Protein AF-A0A0R1XKH1-F1 (afdb_monomer)

pLDDT: mean 92.88, std 10.4, range [35.88, 98.5]

Sequence (116 aa):
MITMAKKKQREARHQAIVDMNDFLFNYAHKTLPDVPLDQLAEKVISAAKPDLKGLDGLFHDNGIGREDNFYAIGLGFVKDYYDLGGEQAKQETDKLAEEALDYLGGHSSDFVRWEH

Solvent-accessible surface area (backbone atoms only — not comparable to full-atom values): 6388 Å² total; per-residue (Å²): 114,74,68,59,56,56,47,54,51,52,53,54,53,49,48,46,29,50,52,22,47,51,40,34,50,56,48,46,52,71,74,38,74,90,55,55,71,92,50,41,54,62,54,52,47,62,34,29,66,89,40,63,70,32,37,20,66,73,64,71,52,89,30,50,61,40,45,67,29,25,47,47,52,35,36,51,50,39,25,71,74,67,74,37,57,74,69,62,22,49,59,55,23,54,53,47,52,53,52,24,52,56,46,43,74,77,44,43,76,76,72,60,70,81,83,128

Foldseek 3Di:
DVVVVVVVVVVLLVVLLVQLVLLLLVLQCVQVVVADLVCSLVLQLVQPVVHLCSVCVSRVPVCCSPVVRHLVSLLVSLCVVVVDDDPVSVVSSVVSSVVSSVCCVVPVVVNSPPDD

Nearest PDB structures (foldseek):
  5ona-assembly1_A  TM=3.334E-01  e=2.228E+00  Homo sapiens
  4crv-assembly1_A  TM=3.436E-01  e=4.628E+00  Homo sapiens
  6jx6-assembly1_C  TM=2.096E-01  e=9.613E+00  Homo sapiens

Organism: NCBI:txid1122147

Structure (mmCIF, N/CA/C/O backbone):
data_AF-A0A0R1XKH1-F1
#
_entry.id   AF-A0A0R1XKH1-F1
#
loop_
_atom_site.group_PDB
_atom_site.id
_atom_site.type_symbol
_atom_site.label_atom_id
_atom_site.label_alt_id
_atom_site.label_comp_id
_atom_site.label_asym_id
_atom_site.label_entity_id
_atom_site.label_seq_id
_atom_site.pdbx_PDB_ins_code
_atom_site.Cartn_x
_atom_site.Cartn_y
_atom_site.Cartn_z
_atom_site.occupancy
_atom_site.B_iso_or_equiv
_atom_site.auth_seq_id
_atom_site.auth_comp_id
_atom_site.auth_asym_id
_atom_site.auth_atom_id
_atom_site.pdbx_PDB_model_num
ATOM 1 N N . MET A 1 1 ? -6.459 -6.382 31.593 1.00 57.22 1 MET A N 1
ATOM 2 C CA . MET A 1 1 ? -7.054 -6.781 30.292 1.00 57.22 1 MET A CA 1
ATOM 3 C C . MET A 1 1 ? -6.785 -5.788 29.152 1.00 57.22 1 MET A C 1
ATOM 5 O O . MET A 1 1 ? -6.581 -6.247 28.036 1.00 57.22 1 MET A O 1
ATOM 9 N N . ILE A 1 2 ? -6.692 -4.471 29.400 1.00 61.97 2 ILE A N 1
ATOM 10 C CA . ILE A 1 2 ? -6.450 -3.431 28.366 1.00 61.97 2 ILE A CA 1
ATOM 11 C C . ILE A 1 2 ? -5.153 -3.650 27.548 1.00 61.97 2 ILE A C 1
ATOM 13 O O . ILE A 1 2 ? -5.095 -3.321 26.367 1.00 61.97 2 ILE A O 1
ATOM 17 N N . THR A 1 3 ? -4.116 -4.252 28.133 1.00 72.25 3 THR A N 1
ATOM 18 C CA . THR A 1 3 ? -2.821 -4.517 27.479 1.00 72.25 3 THR A CA 1
ATOM 19 C C . THR A 1 3 ? -2.869 -5.600 26.399 1.00 72.25 3 THR A C 1
ATOM 21 O O . THR A 1 3 ? -2.184 -5.469 25.387 1.00 72.25 3 THR A O 1
ATOM 24 N N . MET A 1 4 ? -3.689 -6.641 26.573 1.00 75.75 4 MET A N 1
ATOM 25 C CA . MET A 1 4 ? -3.782 -7.748 25.610 1.00 75.75 4 MET A CA 1
ATOM 26 C C . MET A 1 4 ? -4.562 -7.353 24.353 1.00 75.75 4 MET A C 1
ATOM 28 O O . MET A 1 4 ? -4.138 -7.682 23.252 1.00 75.75 4 MET A O 1
ATOM 32 N N . ALA A 1 5 ? -5.654 -6.596 24.500 1.00 82.25 5 ALA A N 1
ATOM 33 C CA . ALA A 1 5 ? -6.433 -6.104 23.361 1.00 82.25 5 ALA A CA 1
ATOM 34 C C . ALA A 1 5 ? -5.612 -5.146 22.479 1.00 82.25 5 ALA A C 1
ATOM 36 O O . ALA A 1 5 ? -5.551 -5.325 21.266 1.00 82.25 5 ALA A O 1
ATOM 37 N N . LYS A 1 6 ? -4.882 -4.201 23.092 1.00 85.88 6 LYS A N 1
ATOM 38 C CA . LYS A 1 6 ? -3.970 -3.301 22.363 1.00 85.88 6 LYS A CA 1
ATOM 39 C C . LYS A 1 6 ? -2.831 -4.047 21.670 1.00 85.88 6 LYS A C 1
ATOM 41 O O . LYS A 1 6 ? -2.399 -3.649 20.595 1.00 85.88 6 LYS A O 1
ATOM 46 N N . LYS A 1 7 ? -2.314 -5.117 22.284 1.00 89.25 7 LYS A N 1
ATOM 47 C CA . LYS A 1 7 ? -1.286 -5.960 21.663 1.00 89.25 7 LYS A CA 1
ATOM 48 C C . LYS A 1 7 ? -1.831 -6.659 20.413 1.00 89.25 7 LYS A C 1
ATOM 50 O O . LYS A 1 7 ? -1.246 -6.476 19.355 1.00 89.25 7 LYS A O 1
ATOM 55 N N . LYS A 1 8 ? -2.979 -7.336 20.519 1.00 91.69 8 LYS A N 1
ATOM 56 C CA . LYS A 1 8 ? -3.629 -8.006 19.380 1.00 91.69 8 LYS A CA 1
ATOM 57 C C . LYS A 1 8 ? -3.959 -7.046 18.238 1.00 91.69 8 LYS A C 1
ATOM 59 O O . LYS A 1 8 ? -3.735 -7.379 17.085 1.00 91.69 8 LYS A O 1
ATOM 64 N N . GLN A 1 9 ? -4.428 -5.840 18.559 1.00 90.94 9 GLN A N 1
ATOM 65 C CA . GLN A 1 9 ? -4.688 -4.811 17.553 1.00 90.94 9 GLN A CA 1
ATOM 66 C C . GLN A 1 9 ? -3.423 -4.395 16.805 1.00 90.94 9 GLN A C 1
ATOM 68 O O . GLN A 1 9 ? -3.456 -4.270 15.586 1.00 90.94 9 GLN A O 1
ATOM 73 N N . ARG A 1 10 ? -2.312 -4.180 17.520 1.00 93.38 10 ARG A N 1
ATOM 74 C CA . ARG A 1 10 ? -1.034 -3.837 16.884 1.00 93.38 10 ARG A CA 1
ATOM 75 C C . ARG A 1 10 ? -0.526 -4.965 15.997 1.00 93.38 10 ARG A C 1
ATOM 77 O O . ARG A 1 10 ? -0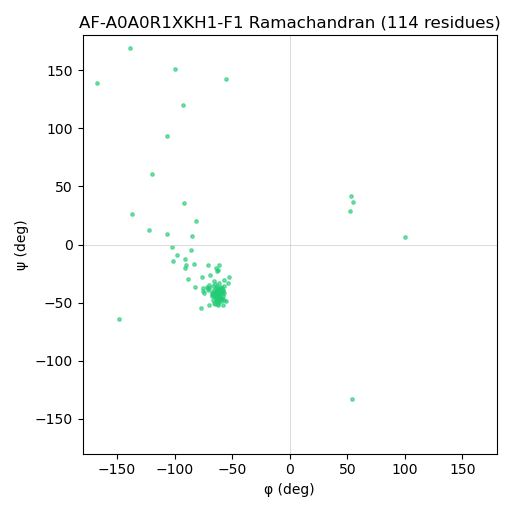.061 -4.688 14.905 1.00 93.38 10 ARG A O 1
ATOM 84 N N . GLU A 1 11 ? -0.649 -6.209 16.449 1.00 96.00 11 GLU A N 1
ATOM 85 C CA . GLU A 1 11 ? -0.267 -7.385 15.661 1.00 96.00 11 GLU A CA 1
ATOM 86 C C . GLU A 1 11 ? -1.115 -7.508 14.391 1.00 96.00 11 GLU A C 1
ATOM 88 O O . GLU A 1 11 ? -0.557 -7.651 13.313 1.00 96.00 11 GLU A O 1
ATOM 93 N N . ALA A 1 12 ? -2.441 -7.375 14.490 1.00 96.62 12 ALA A N 1
ATOM 94 C CA . ALA A 1 12 ? -3.331 -7.455 13.332 1.00 96.62 12 ALA A CA 1
ATOM 95 C C . ALA A 1 12 ? -3.075 -6.327 12.318 1.00 96.62 12 ALA A C 1
ATOM 97 O O . ALA A 1 12 ? -2.981 -6.584 11.123 1.00 96.62 12 ALA A O 1
ATOM 98 N N . ARG A 1 13 ? -2.898 -5.087 12.797 1.00 97.38 13 ARG A N 1
ATOM 99 C CA . ARG A 1 13 ? -2.572 -3.941 11.935 1.00 97.38 13 ARG A CA 1
ATOM 100 C C . ARG A 1 13 ? -1.209 -4.103 11.266 1.00 97.38 13 ARG A C 1
ATOM 102 O O . ARG A 1 13 ? -1.065 -3.788 10.094 1.00 97.38 13 ARG A O 1
ATOM 109 N N . HIS A 1 14 ? -0.224 -4.618 11.999 1.00 97.19 14 HIS A N 1
ATOM 110 C CA . HIS A 1 14 ? 1.090 -4.907 11.442 1.00 97.19 14 HIS A CA 1
ATOM 111 C C . HIS A 1 14 ? 1.025 -5.988 10.356 1.00 97.19 14 HIS A C 1
ATOM 113 O O . HIS A 1 14 ? 1.648 -5.814 9.318 1.00 97.19 14 HIS A O 1
ATOM 119 N N . GLN A 1 15 ? 0.234 -7.049 10.548 1.00 97.75 15 GLN A N 1
ATOM 120 C CA . GLN A 1 15 ? 0.040 -8.053 9.498 1.00 97.75 15 GLN A CA 1
ATOM 121 C C . GLN A 1 15 ? -0.629 -7.464 8.256 1.00 97.75 15 GLN A C 1
ATOM 123 O O . GLN A 1 15 ? -0.162 -7.714 7.156 1.00 97.75 15 GLN A O 1
ATOM 128 N N . ALA A 1 16 ? -1.631 -6.595 8.419 1.00 98.25 16 ALA A N 1
ATOM 129 C CA . ALA A 1 16 ? -2.227 -5.897 7.281 1.00 98.25 16 ALA A CA 1
ATOM 130 C C . ALA A 1 16 ? -1.202 -5.038 6.514 1.00 98.25 16 ALA A C 1
ATOM 132 O O . ALA A 1 16 ? -1.221 -5.018 5.291 1.00 98.25 16 ALA A O 1
ATOM 133 N N . ILE A 1 17 ? -0.281 -4.367 7.216 1.00 98.38 17 ILE A N 1
ATOM 134 C CA . ILE A 1 17 ? 0.829 -3.622 6.597 1.00 98.38 17 ILE A CA 1
ATOM 135 C C . ILE A 1 17 ? 1.753 -4.549 5.796 1.00 98.38 17 ILE A C 1
ATOM 137 O O . ILE A 1 17 ? 2.146 -4.204 4.680 1.00 98.38 17 ILE A O 1
ATOM 141 N N . VAL A 1 18 ? 2.113 -5.705 6.360 1.00 97.50 18 VAL A N 1
ATOM 142 C CA . VAL A 1 18 ? 2.947 -6.698 5.670 1.00 97.50 18 VAL A CA 1
ATOM 143 C C . VAL A 1 18 ? 2.227 -7.205 4.423 1.00 97.50 18 VAL A C 1
ATOM 145 O O . VAL A 1 18 ? 2.802 -7.127 3.344 1.00 97.50 18 VAL A O 1
ATOM 148 N N . ASP A 1 19 ? 0.954 -7.591 4.536 1.00 97.94 19 ASP A N 1
ATOM 149 C CA . ASP A 1 19 ? 0.144 -8.053 3.405 1.00 97.94 19 ASP A CA 1
ATOM 150 C C . ASP A 1 19 ? 0.038 -6.978 2.309 1.00 97.94 19 ASP A C 1
ATOM 152 O O . ASP A 1 19 ? 0.250 -7.262 1.132 1.00 97.94 19 ASP A O 1
ATOM 156 N N . MET A 1 20 ? -0.244 -5.722 2.673 1.00 98.38 20 MET A N 1
ATOM 157 C CA . MET A 1 20 ? -0.293 -4.609 1.717 1.00 98.38 20 MET A CA 1
ATOM 158 C C . MET A 1 20 ? 1.013 -4.494 0.926 1.00 98.38 20 MET A C 1
ATOM 160 O O . MET A 1 20 ? 0.993 -4.414 -0.304 1.00 98.38 20 MET A O 1
ATOM 164 N N . ASN A 1 21 ? 2.151 -4.516 1.619 1.00 97.50 21 ASN A N 1
ATOM 165 C CA . ASN A 1 21 ? 3.453 -4.421 0.976 1.00 97.50 21 ASN A CA 1
ATOM 166 C C . ASN A 1 21 ? 3.802 -5.674 0.169 1.00 97.50 21 ASN A C 1
ATOM 168 O O . ASN A 1 21 ? 4.345 -5.524 -0.917 1.00 97.50 21 ASN A O 1
ATOM 172 N N . ASP A 1 22 ? 3.447 -6.879 0.621 1.00 95.81 22 ASP A N 1
ATOM 173 C CA . ASP A 1 22 ? 3.659 -8.125 -0.125 1.00 95.81 22 ASP A CA 1
ATOM 174 C C . ASP A 1 22 ? 2.919 -8.106 -1.468 1.00 95.81 22 ASP A C 1
ATOM 176 O O . ASP A 1 22 ? 3.495 -8.446 -2.506 1.00 95.81 22 ASP A O 1
ATOM 180 N N . PHE A 1 23 ? 1.650 -7.685 -1.486 1.00 96.69 23 PHE A N 1
ATOM 181 C CA . PHE A 1 23 ? 0.885 -7.561 -2.730 1.00 96.69 23 PHE A CA 1
ATOM 182 C C . PHE A 1 23 ? 1.471 -6.484 -3.651 1.00 96.69 23 PHE A C 1
ATOM 184 O O . PHE A 1 23 ? 1.655 -6.743 -4.846 1.00 96.69 23 PHE A O 1
ATOM 191 N N . LEU A 1 24 ? 1.843 -5.323 -3.104 1.00 96.69 24 LEU A N 1
ATOM 192 C CA . LEU A 1 24 ? 2.448 -4.241 -3.879 1.00 96.69 24 LEU A CA 1
ATOM 193 C C . LEU A 1 24 ? 3.799 -4.659 -4.471 1.00 96.69 24 LEU A C 1
ATOM 195 O O . LEU A 1 24 ? 4.060 -4.400 -5.645 1.00 96.69 24 LEU A O 1
ATOM 199 N N . PHE A 1 25 ? 4.647 -5.335 -3.694 1.00 93.19 25 PHE A N 1
ATOM 200 C CA . PHE A 1 25 ? 5.968 -5.789 -4.131 1.00 93.19 25 PHE A CA 1
ATOM 201 C C . PHE A 1 25 ? 5.864 -6.881 -5.196 1.00 93.19 25 PHE A C 1
ATOM 203 O O . PHE A 1 25 ? 6.550 -6.820 -6.216 1.00 93.19 25 PHE A O 1
ATOM 210 N N . ASN A 1 26 ? 4.945 -7.835 -5.012 1.00 93.50 26 ASN A N 1
ATOM 211 C CA . ASN A 1 26 ? 4.642 -8.862 -6.007 1.00 93.50 26 ASN A CA 1
ATOM 212 C C . ASN A 1 26 ? 4.142 -8.262 -7.320 1.00 93.50 26 ASN A C 1
ATOM 214 O O . ASN A 1 26 ? 4.513 -8.724 -8.402 1.00 93.50 26 ASN A O 1
ATOM 218 N N . TYR A 1 27 ? 3.289 -7.243 -7.239 1.00 96.25 27 TYR A N 1
ATOM 219 C CA . TYR A 1 27 ? 2.817 -6.529 -8.414 1.00 96.25 27 TYR A CA 1
ATOM 220 C C . TYR A 1 27 ? 3.958 -5.760 -9.089 1.00 96.25 27 TYR A C 1
ATOM 222 O O . TYR A 1 27 ? 4.163 -5.908 -10.293 1.00 96.25 27 TYR A O 1
ATOM 230 N N . ALA A 1 28 ? 4.753 -5.018 -8.314 1.00 95.56 28 ALA A N 1
ATOM 231 C CA . ALA A 1 28 ? 5.888 -4.248 -8.808 1.00 95.56 28 ALA A CA 1
ATOM 232 C C . ALA A 1 28 ? 6.938 -5.133 -9.494 1.00 95.56 28 ALA A C 1
ATOM 234 O O . ALA A 1 28 ? 7.436 -4.773 -10.555 1.00 95.56 28 ALA A O 1
ATOM 235 N N . HIS A 1 29 ? 7.233 -6.315 -8.949 1.00 93.56 29 HIS A N 1
ATOM 236 C CA . HIS A 1 29 ? 8.180 -7.249 -9.557 1.00 93.56 29 HIS A CA 1
ATOM 237 C C . HIS A 1 29 ? 7.695 -7.759 -10.925 1.00 93.56 29 HIS A C 1
ATOM 239 O O . HIS A 1 29 ? 8.484 -7.887 -11.859 1.00 93.56 29 HIS A O 1
ATOM 245 N N . LYS A 1 30 ? 6.384 -7.999 -11.072 1.00 93.56 30 LYS A N 1
ATOM 246 C CA . LYS A 1 30 ? 5.777 -8.436 -12.341 1.00 93.56 30 LYS A CA 1
ATOM 247 C C . LYS A 1 30 ? 5.731 -7.326 -13.390 1.00 93.56 30 LYS A C 1
ATOM 249 O O . LYS A 1 30 ? 5.862 -7.616 -14.576 1.00 93.56 30 LYS A O 1
ATOM 254 N N . THR A 1 31 ? 5.496 -6.082 -12.976 1.00 95.75 31 THR A N 1
ATOM 255 C CA . THR A 1 31 ? 5.313 -4.943 -13.891 1.00 95.75 31 THR A CA 1
ATOM 256 C C . THR A 1 31 ? 6.607 -4.203 -14.211 1.00 95.75 31 THR A C 1
ATOM 258 O O . THR A 1 31 ? 6.685 -3.535 -15.241 1.00 95.75 31 THR A O 1
ATOM 261 N N . LEU A 1 32 ? 7.638 -4.352 -13.378 1.00 95.75 32 LEU A N 1
ATOM 262 C CA . LEU A 1 32 ? 8.952 -3.733 -13.540 1.00 95.75 32 LEU A CA 1
ATOM 263 C C . LEU A 1 32 ? 10.058 -4.803 -13.647 1.00 95.75 32 LEU A C 1
ATOM 265 O O . LEU A 1 32 ? 10.971 -4.806 -12.820 1.00 95.75 32 LEU A O 1
ATOM 269 N N . PRO A 1 33 ? 10.017 -5.698 -14.655 1.00 92.81 33 PRO A N 1
ATOM 270 C CA . PRO A 1 33 ? 10.937 -6.837 -14.746 1.00 92.81 33 PRO A CA 1
ATOM 271 C C . PRO A 1 33 ? 12.412 -6.431 -14.886 1.00 92.81 33 PRO A C 1
ATOM 273 O O . PRO A 1 33 ? 13.299 -7.208 -14.547 1.00 92.81 33 PRO A O 1
ATOM 276 N N . ASP A 1 34 ? 12.678 -5.210 -15.354 1.00 94.88 34 ASP A N 1
ATOM 277 C CA . ASP A 1 34 ? 14.032 -4.675 -15.530 1.00 94.88 34 ASP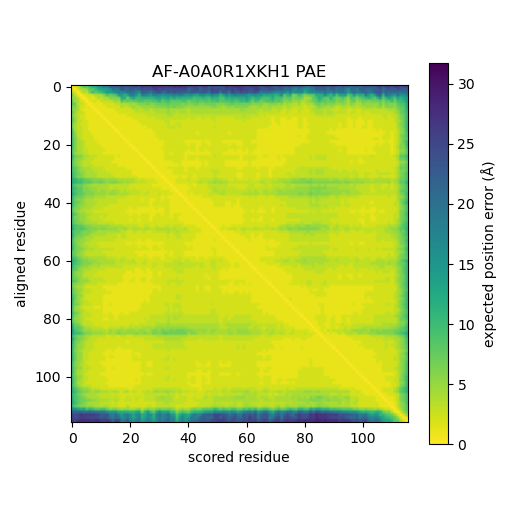 A CA 1
ATOM 278 C C . ASP A 1 34 ? 14.606 -4.028 -14.256 1.00 94.88 34 ASP A C 1
ATOM 280 O O . ASP A 1 34 ? 15.752 -3.577 -14.254 1.00 94.88 34 ASP A O 1
ATOM 284 N N . VAL A 1 35 ? 13.822 -3.929 -13.176 1.00 94.00 35 VAL A N 1
ATOM 285 C CA . VAL A 1 35 ? 14.269 -3.349 -11.903 1.00 94.00 35 VAL A CA 1
ATOM 286 C C . VAL A 1 35 ? 14.802 -4.466 -11.001 1.00 94.00 35 VAL A C 1
ATOM 288 O O . VAL A 1 35 ? 14.041 -5.368 -10.648 1.00 94.00 35 VAL A O 1
ATOM 291 N N . PRO A 1 36 ? 16.080 -4.411 -10.583 1.00 91.94 36 PRO A N 1
ATOM 292 C CA . PRO A 1 36 ? 16.630 -5.356 -9.616 1.00 91.94 36 PRO A CA 1
ATOM 293 C C . PRO A 1 36 ? 15.818 -5.392 -8.314 1.00 91.94 36 PRO A C 1
ATOM 295 O O . PRO A 1 36 ? 15.357 -4.354 -7.835 1.00 91.94 36 PRO A O 1
ATOM 298 N N . LEU A 1 37 ? 15.656 -6.580 -7.721 1.00 87.88 37 LEU A N 1
ATOM 299 C CA . LEU A 1 37 ? 14.850 -6.769 -6.504 1.00 87.88 37 LEU A CA 1
ATOM 300 C C . LEU A 1 37 ? 15.315 -5.889 -5.333 1.00 87.88 37 LEU A C 1
ATOM 302 O O . LEU A 1 37 ? 14.489 -5.376 -4.581 1.00 87.88 37 LEU A O 1
ATOM 306 N N . ASP A 1 38 ? 16.623 -5.672 -5.205 1.00 88.44 38 ASP A N 1
ATOM 307 C CA . ASP A 1 38 ? 17.232 -4.820 -4.180 1.00 88.44 38 ASP A CA 1
ATOM 308 C C . ASP A 1 38 ? 16.977 -3.316 -4.397 1.00 88.44 38 ASP A C 1
ATOM 310 O O . ASP A 1 38 ? 17.076 -2.537 -3.452 1.00 88.44 38 ASP A O 1
ATOM 314 N N . GLN A 1 39 ? 16.585 -2.907 -5.608 1.00 92.56 39 GLN A N 1
ATOM 315 C CA . GLN A 1 39 ? 16.225 -1.525 -5.960 1.00 92.56 39 GLN A CA 1
ATOM 316 C C . GLN A 1 39 ? 14.710 -1.296 -6.017 1.00 92.56 39 GLN A C 1
ATOM 318 O O . GLN A 1 39 ? 14.243 -0.153 -6.036 1.00 92.56 39 GLN A O 1
ATOM 323 N N . LEU A 1 40 ? 13.920 -2.371 -6.049 1.00 93.38 40 LEU A N 1
ATOM 324 C CA . LEU A 1 40 ? 12.479 -2.303 -6.269 1.00 93.38 40 LEU A CA 1
ATOM 325 C C . LEU A 1 40 ? 11.764 -1.508 -5.166 1.00 93.38 40 LEU A C 1
ATOM 327 O O . LEU A 1 40 ? 10.927 -0.656 -5.469 1.00 93.38 40 LEU A O 1
ATOM 331 N N . ALA A 1 41 ? 12.153 -1.712 -3.903 1.00 93.88 41 ALA A N 1
ATOM 332 C CA . ALA A 1 41 ? 11.596 -0.981 -2.764 1.00 93.88 41 ALA A CA 1
ATOM 333 C C . ALA A 1 41 ? 11.846 0.524 -2.853 1.00 93.88 41 ALA A C 1
ATOM 335 O O . ALA A 1 41 ? 10.911 1.313 -2.721 1.00 93.88 41 ALA A O 1
ATOM 336 N N . GLU A 1 42 ? 13.088 0.927 -3.131 1.00 94.75 42 GLU A N 1
ATOM 337 C CA . GLU A 1 42 ? 13.445 2.339 -3.274 1.00 94.75 42 GLU A CA 1
ATOM 338 C C . GLU A 1 42 ? 12.631 3.004 -4.388 1.00 94.75 42 GLU A C 1
ATOM 340 O O . GLU A 1 42 ? 12.132 4.120 -4.216 1.00 94.75 42 GLU A O 1
ATOM 345 N N . LYS A 1 43 ? 12.441 2.305 -5.513 1.00 96.75 43 LYS A N 1
ATOM 346 C CA . LYS A 1 43 ? 11.679 2.821 -6.651 1.00 96.75 43 LYS A CA 1
ATOM 347 C C . LYS A 1 43 ? 10.194 3.011 -6.320 1.00 96.75 43 LYS A C 1
ATOM 349 O O . LYS A 1 43 ? 9.635 4.057 -6.646 1.00 96.75 43 LYS A O 1
ATOM 354 N N . VAL A 1 44 ? 9.578 2.038 -5.643 1.00 96.94 44 VAL A N 1
ATOM 355 C CA . VAL A 1 44 ? 8.178 2.107 -5.182 1.00 96.94 44 VAL A CA 1
ATOM 356 C C . VAL A 1 44 ? 7.985 3.259 -4.193 1.00 96.94 44 VAL A C 1
ATOM 358 O O . VAL A 1 44 ? 7.121 4.110 -4.402 1.00 96.94 44 VAL A O 1
ATOM 361 N N . ILE A 1 45 ? 8.830 3.342 -3.161 1.00 96.25 45 ILE A N 1
ATOM 362 C CA . ILE A 1 45 ? 8.754 4.397 -2.139 1.00 96.25 45 ILE A CA 1
ATOM 363 C C . ILE A 1 45 ? 8.955 5.774 -2.769 1.00 96.25 45 ILE A C 1
ATOM 365 O O . ILE A 1 45 ? 8.207 6.705 -2.479 1.00 96.25 45 ILE A O 1
ATOM 369 N N . SER A 1 46 ? 9.944 5.920 -3.653 1.00 97.06 46 SER A N 1
ATOM 370 C CA . SER A 1 46 ? 10.237 7.204 -4.298 1.00 97.06 46 SER A CA 1
ATOM 371 C C . SER A 1 46 ? 9.070 7.702 -5.146 1.00 97.06 46 SER A C 1
ATOM 373 O O . SER A 1 46 ? 8.787 8.899 -5.141 1.00 97.06 46 SER A O 1
ATOM 375 N N . ALA A 1 47 ? 8.378 6.794 -5.841 1.00 97.75 47 ALA A N 1
ATOM 376 C CA . ALA A 1 47 ? 7.186 7.127 -6.609 1.00 97.75 47 ALA A CA 1
ATOM 377 C C . ALA A 1 47 ? 6.021 7.552 -5.703 1.00 97.75 47 ALA A C 1
ATOM 379 O O . ALA A 1 47 ? 5.351 8.534 -6.002 1.00 97.75 47 ALA A O 1
ATOM 380 N N . ALA A 1 48 ? 5.806 6.850 -4.589 1.00 96.62 48 ALA A N 1
ATOM 381 C CA . ALA A 1 48 ? 4.674 7.090 -3.697 1.00 96.62 48 ALA A CA 1
ATOM 382 C C . ALA A 1 48 ? 4.880 8.233 -2.682 1.00 96.62 48 ALA A C 1
ATOM 384 O O . ALA A 1 48 ? 3.913 8.730 -2.113 1.00 96.62 48 ALA A O 1
ATOM 385 N N . LYS A 1 49 ? 6.125 8.667 -2.443 1.00 93.19 49 LYS A N 1
ATOM 386 C CA . LYS A 1 49 ? 6.479 9.650 -1.403 1.00 93.19 49 LYS A CA 1
ATOM 387 C C . LYS A 1 49 ? 5.758 11.003 -1.513 1.00 93.19 49 LYS A C 1
ATOM 389 O O . LYS A 1 49 ? 5.399 11.542 -0.469 1.00 93.19 49 LYS A O 1
ATOM 394 N N . PRO A 1 50 ? 5.583 11.609 -2.704 1.00 93.06 50 PRO A N 1
ATOM 395 C CA . PRO A 1 50 ? 4.820 12.853 -2.814 1.00 93.06 50 PRO A CA 1
ATOM 396 C C . PRO A 1 50 ? 3.308 12.625 -2.696 1.00 93.06 50 PRO A C 1
ATOM 398 O O . PRO A 1 50 ? 2.608 13.471 -2.148 1.00 93.06 50 PRO A O 1
ATOM 401 N N . ASP A 1 51 ? 2.826 11.517 -3.264 1.00 93.88 51 ASP A N 1
ATOM 402 C CA . ASP A 1 51 ? 1.426 11.096 -3.339 1.00 93.88 51 ASP A CA 1
ATOM 403 C C . ASP A 1 51 ? 1.395 9.622 -3.795 1.00 93.88 51 ASP A C 1
ATOM 405 O O . ASP A 1 51 ? 2.117 9.251 -4.729 1.00 93.88 51 ASP A O 1
ATOM 409 N N . LEU A 1 52 ? 0.521 8.794 -3.207 1.00 94.75 52 LEU A N 1
ATOM 410 C CA . LEU A 1 52 ? 0.279 7.408 -3.631 1.00 94.75 52 LEU A CA 1
ATOM 411 C C . LEU A 1 52 ? -0.041 7.293 -5.128 1.00 94.75 52 LEU A C 1
ATOM 413 O O . LEU A 1 52 ? 0.264 6.270 -5.741 1.00 94.75 52 LEU A O 1
ATOM 417 N N . LYS A 1 53 ? -0.613 8.336 -5.747 1.00 96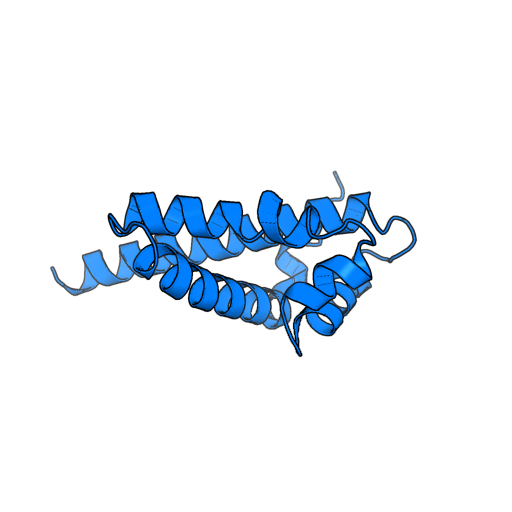.31 53 LYS A N 1
ATOM 418 C CA . LYS A 1 53 ? -0.859 8.369 -7.198 1.00 96.31 53 LYS A CA 1
ATOM 419 C C . LYS A 1 53 ? 0.402 8.277 -8.053 1.00 96.31 53 LYS A C 1
ATOM 421 O O . LYS A 1 53 ? 0.305 7.948 -9.232 1.00 96.31 53 LYS A O 1
ATOM 426 N N . GLY A 1 54 ? 1.581 8.534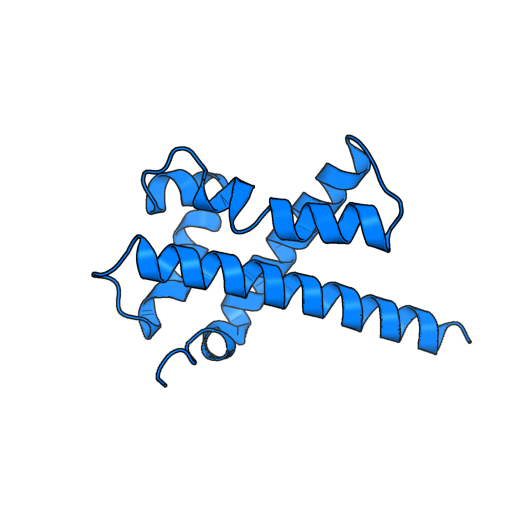 -7.491 1.00 97.44 54 GLY A N 1
ATOM 427 C CA . GLY A 1 54 ? 2.838 8.322 -8.201 1.00 97.44 54 GLY A CA 1
ATOM 428 C C . GLY A 1 54 ? 3.083 6.855 -8.572 1.00 97.44 54 GLY A C 1
ATOM 429 O O . GLY A 1 54 ? 3.773 6.596 -9.557 1.00 97.44 54 GLY A O 1
ATOM 430 N N . LEU A 1 55 ? 2.456 5.900 -7.871 1.00 97.94 55 LEU A N 1
ATOM 431 C CA . LEU A 1 55 ? 2.481 4.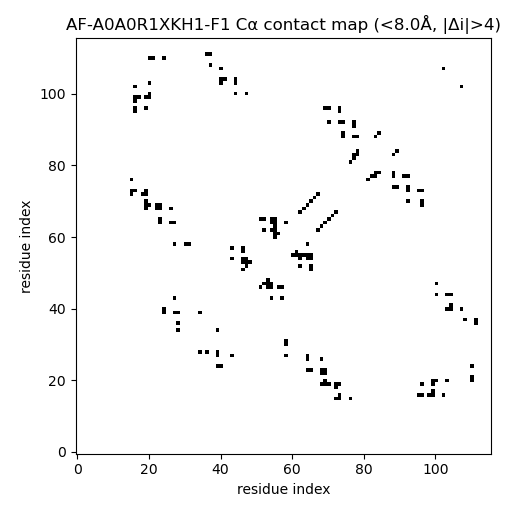481 -8.240 1.00 97.94 55 LEU A CA 1
ATOM 432 C C . LEU A 1 55 ? 1.847 4.226 -9.615 1.00 97.94 55 LEU A C 1
ATOM 434 O O . LEU A 1 55 ? 2.387 3.444 -10.392 1.00 97.94 55 LEU A O 1
ATOM 438 N N . ASP A 1 56 ? 0.778 4.941 -9.970 1.00 97.75 56 ASP A N 1
ATOM 439 C CA . ASP A 1 56 ? 0.136 4.837 -11.289 1.00 97.75 56 ASP A CA 1
ATOM 440 C C . ASP A 1 56 ? 1.114 5.237 -12.401 1.00 97.75 56 ASP A C 1
ATOM 442 O O . ASP A 1 56 ? 1.148 4.637 -13.476 1.00 97.75 56 ASP A O 1
ATOM 446 N N . GLY A 1 57 ? 1.924 6.267 -12.132 1.00 97.50 57 GLY A N 1
ATOM 447 C CA . GLY A 1 57 ? 2.972 6.732 -13.034 1.00 97.50 57 GLY A CA 1
ATOM 448 C C . GLY A 1 57 ? 4.143 5.757 -13.120 1.00 97.50 57 GLY A C 1
ATOM 449 O O . GLY A 1 57 ? 4.683 5.561 -14.203 1.00 97.50 57 GLY A O 1
ATOM 450 N N . LEU A 1 58 ? 4.510 5.125 -12.001 1.00 97.81 58 LEU A N 1
ATOM 451 C CA . LEU A 1 58 ? 5.557 4.105 -11.948 1.00 97.81 58 LEU A CA 1
ATOM 452 C C . LEU A 1 58 ? 5.180 2.852 -12.748 1.00 97.81 58 LEU A C 1
ATOM 454 O O . LEU A 1 58 ? 6.024 2.317 -13.465 1.00 97.81 58 LEU A O 1
ATOM 458 N N . PHE A 1 59 ? 3.942 2.379 -12.607 1.00 97.75 59 PHE A N 1
ATOM 459 C CA . PHE A 1 59 ? 3.469 1.143 -13.235 1.00 97.75 59 PHE A CA 1
ATOM 460 C C . PHE A 1 59 ? 2.837 1.352 -14.615 1.00 97.75 59 PHE A C 1
ATOM 462 O O . PHE A 1 59 ? 2.632 0.380 -15.337 1.00 97.75 59 PHE A O 1
ATOM 469 N N . HIS A 1 60 ? 2.543 2.599 -14.998 1.00 96.69 60 HIS A N 1
ATOM 470 C CA . HIS A 1 60 ? 1.849 2.947 -16.243 1.00 96.69 60 HIS A CA 1
ATOM 471 C C . HIS A 1 60 ? 0.491 2.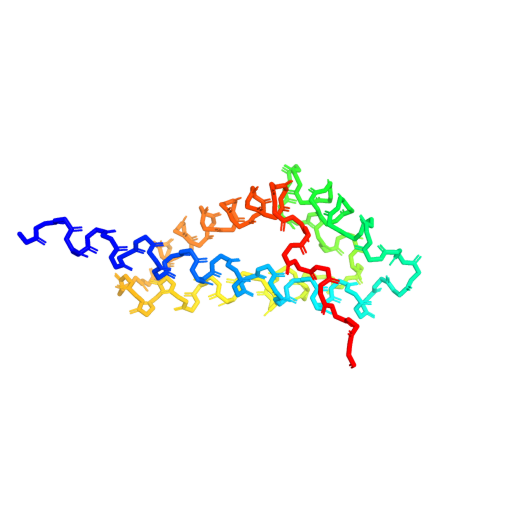238 -16.404 1.00 96.69 60 HIS A C 1
ATOM 473 O O . HIS A 1 60 ? 0.106 1.852 -17.509 1.00 96.69 60 HIS A O 1
ATOM 479 N N . ASP A 1 61 ? -0.244 2.066 -15.304 1.00 95.88 61 ASP A N 1
ATOM 480 C CA . ASP A 1 61 ? -1.385 1.146 -15.227 1.00 95.88 61 ASP A CA 1
ATOM 481 C C . ASP A 1 61 ? -2.711 1.809 -14.819 1.00 95.88 61 ASP A C 1
ATOM 483 O O . ASP A 1 61 ? -3.679 1.120 -14.504 1.00 95.88 61 ASP A O 1
ATOM 487 N N . ASN A 1 62 ? -2.768 3.145 -14.827 1.00 95.19 62 ASN A N 1
ATOM 488 C CA . ASN A 1 62 ? -3.932 3.934 -14.405 1.00 95.19 62 ASN A CA 1
ATOM 489 C C . ASN A 1 62 ? -4.462 3.568 -13.001 1.00 95.19 62 ASN A C 1
ATOM 491 O O . ASN A 1 62 ? -5.654 3.730 -12.731 1.00 95.19 62 ASN A O 1
ATOM 495 N N . GLY A 1 63 ? -3.583 3.095 -12.114 1.00 96.56 63 GLY A N 1
ATOM 496 C CA . GLY A 1 63 ? -3.877 2.872 -10.703 1.00 96.56 63 GLY A CA 1
ATOM 497 C C . GLY A 1 63 ? -4.181 1.433 -10.311 1.00 96.56 63 GLY A C 1
ATOM 498 O O . GLY A 1 63 ? -4.505 1.213 -9.151 1.00 96.56 63 GLY A O 1
ATOM 499 N N . ILE A 1 64 ? -4.040 0.447 -11.203 1.00 96.75 64 ILE A N 1
ATOM 500 C CA . ILE A 1 64 ? -4.257 -0.975 -10.864 1.00 96.75 64 ILE A CA 1
ATOM 501 C C . ILE A 1 64 ? -3.336 -1.424 -9.714 1.00 96.75 64 ILE A C 1
ATOM 503 O O . ILE A 1 64 ? -3.778 -2.072 -8.764 1.00 96.75 64 ILE A O 1
ATOM 507 N N . GLY A 1 65 ? -2.054 -1.057 -9.752 1.00 97.00 65 GLY A N 1
ATOM 508 C CA . GLY A 1 65 ? -1.100 -1.386 -8.695 1.00 97.00 65 GLY A CA 1
ATOM 509 C C . GLY A 1 65 ? -1.434 -0.714 -7.364 1.00 97.00 65 GLY A C 1
ATOM 510 O O . GLY A 1 65 ? -1.369 -1.355 -6.318 1.00 97.00 65 GLY A O 1
ATOM 511 N N . ARG A 1 66 ? -1.842 0.562 -7.398 1.00 98.06 66 ARG A N 1
ATOM 512 C CA . ARG A 1 66 ? -2.218 1.321 -6.196 1.00 98.06 66 ARG A CA 1
ATOM 513 C C . ARG A 1 66 ? -3.532 0.829 -5.595 1.00 98.06 66 ARG A C 1
ATOM 515 O O . ARG A 1 66 ? -3.600 0.601 -4.394 1.00 98.06 66 ARG A O 1
ATOM 522 N N . GLU A 1 67 ? -4.585 0.732 -6.398 1.00 98.19 67 GLU A N 1
ATOM 523 C CA . GLU A 1 67 ? -5.941 0.459 -5.918 1.00 98.19 67 GLU A CA 1
ATOM 524 C C . GLU A 1 67 ? -6.110 -1.021 -5.575 1.00 98.19 67 GLU A C 1
ATOM 526 O O . GLU A 1 67 ? -6.440 -1.353 -4.439 1.00 98.19 67 GLU A O 1
ATOM 531 N N . ASP A 1 68 ? -5.817 -1.920 -6.515 1.00 97.75 68 ASP A N 1
ATOM 532 C CA . ASP A 1 68 ? -6.185 -3.334 -6.382 1.00 97.75 68 ASP A CA 1
ATOM 533 C C . ASP A 1 68 ? -5.118 -4.158 -5.650 1.00 97.75 68 ASP A C 1
ATOM 535 O O . ASP A 1 68 ? -5.443 -5.133 -4.974 1.00 97.75 68 ASP A O 1
ATOM 539 N N . ASN A 1 69 ? -3.844 -3.766 -5.765 1.00 97.75 69 ASN A N 1
ATOM 540 C CA . ASN A 1 69 ? -2.706 -4.522 -5.224 1.00 97.75 69 ASN A CA 1
ATOM 541 C C . ASN A 1 69 ? -2.084 -3.872 -3.981 1.00 97.75 69 ASN A C 1
ATOM 543 O O . ASN A 1 69 ? -1.032 -4.305 -3.524 1.00 97.75 69 ASN A O 1
ATOM 547 N N . PHE A 1 70 ? -2.722 -2.839 -3.427 1.00 98.31 70 PHE A N 1
ATOM 548 C CA . PHE A 1 70 ? -2.246 -2.177 -2.216 1.00 98.31 70 PHE A CA 1
ATOM 549 C C . PHE A 1 70 ? -3.405 -1.625 -1.378 1.00 98.31 70 PHE A C 1
ATOM 551 O O . PHE A 1 70 ? -3.670 -2.118 -0.281 1.00 98.31 70 PHE A O 1
ATOM 558 N N . TYR A 1 71 ? -4.159 -0.657 -1.905 1.00 98.44 71 TYR A N 1
ATOM 559 C CA . TYR A 1 71 ? -5.214 0.035 -1.159 1.00 98.44 71 TYR A CA 1
ATOM 560 C C . TYR A 1 71 ? -6.379 -0.888 -0.775 1.00 98.44 71 TYR A C 1
ATOM 562 O O . TYR A 1 71 ? -6.853 -0.852 0.361 1.00 98.44 71 TYR A O 1
ATOM 570 N N . ALA A 1 72 ? -6.817 -1.766 -1.683 1.00 98.38 72 ALA A N 1
ATOM 571 C CA . ALA A 1 72 ? -7.907 -2.710 -1.444 1.00 98.38 72 ALA A CA 1
ATOM 572 C C . ALA A 1 72 ? -7.612 -3.693 -0.298 1.00 98.38 72 ALA A C 1
ATOM 574 O O . ALA A 1 72 ? -8.530 -4.055 0.441 1.00 98.38 72 ALA A O 1
ATOM 575 N N . ILE A 1 73 ? -6.343 -4.079 -0.114 1.00 98.38 73 ILE A N 1
ATOM 576 C CA . ILE A 1 73 ? -5.904 -4.959 0.979 1.00 98.38 73 ILE A CA 1
ATOM 577 C C . ILE A 1 73 ? -6.105 -4.255 2.326 1.00 98.38 73 ILE A C 1
ATOM 579 O O . ILE A 1 73 ? -6.769 -4.783 3.221 1.00 98.38 73 ILE A O 1
ATOM 583 N N . GLY A 1 74 ? -5.620 -3.015 2.434 1.00 98.25 74 GLY A N 1
ATOM 584 C CA . GLY A 1 74 ? -5.814 -2.186 3.622 1.00 98.25 74 GLY A CA 1
ATOM 585 C C . GLY A 1 74 ? -7.289 -1.891 3.898 1.00 98.25 74 GLY A C 1
ATOM 586 O O . GLY A 1 74 ? -7.741 -2.012 5.037 1.00 98.25 74 GLY A O 1
ATOM 587 N N . LEU A 1 75 ? -8.065 -1.579 2.856 1.00 98.50 75 LEU A N 1
ATOM 588 C CA . LEU A 1 75 ? -9.492 -1.291 2.981 1.00 98.50 75 LEU A CA 1
ATOM 589 C C . LEU A 1 75 ? -10.283 -2.505 3.479 1.00 98.50 75 LEU A C 1
ATOM 591 O O . LEU A 1 75 ? -11.171 -2.347 4.317 1.00 98.50 75 LEU A O 1
ATOM 595 N N . GLY A 1 76 ? -9.964 -3.706 2.989 1.00 98.00 76 GLY A N 1
ATOM 596 C CA . GLY A 1 76 ? -10.550 -4.954 3.477 1.00 98.00 76 GLY A CA 1
ATOM 597 C C . GLY A 1 76 ? -10.311 -5.132 4.974 1.00 98.00 76 GLY A C 1
ATOM 598 O O . GLY A 1 76 ? -11.265 -5.254 5.742 1.00 98.00 76 GLY A O 1
ATOM 599 N N . PHE A 1 77 ? -9.050 -5.017 5.406 1.00 98.12 77 PHE A N 1
ATOM 600 C CA . PHE A 1 77 ? -8.694 -5.081 6.823 1.00 98.12 77 PHE A CA 1
ATOM 601 C C . PHE A 1 77 ? -9.424 -4.023 7.660 1.00 98.12 77 PHE A C 1
ATOM 603 O O . PHE A 1 77 ? -9.980 -4.346 8.707 1.00 98.12 77 PHE A O 1
ATOM 610 N N . VAL A 1 78 ? -9.440 -2.763 7.219 1.00 98.25 78 VAL A N 1
ATOM 611 C CA . VAL A 1 78 ? -10.049 -1.661 7.975 1.00 98.25 78 VAL A CA 1
ATOM 612 C C . VAL A 1 78 ? -11.545 -1.885 8.173 1.00 98.25 78 VAL A C 1
ATOM 614 O O . VAL A 1 78 ? -12.050 -1.691 9.280 1.00 98.25 78 VAL A O 1
ATOM 617 N N . LYS A 1 79 ? -12.252 -2.308 7.122 1.00 97.88 79 LYS A N 1
ATOM 618 C CA . LYS A 1 79 ? -13.689 -2.586 7.197 1.00 97.88 79 LYS A CA 1
ATOM 619 C C . LYS A 1 79 ? -13.978 -3.746 8.141 1.00 97.88 79 LYS A C 1
ATOM 621 O O . LYS A 1 79 ? -14.822 -3.606 9.018 1.00 97.88 79 LYS A O 1
ATOM 626 N N . ASP A 1 80 ? -13.247 -4.847 8.001 1.00 97.25 80 ASP A N 1
ATOM 627 C CA . ASP A 1 80 ? -13.520 -6.070 8.754 1.00 97.25 80 ASP A CA 1
ATOM 628 C C . ASP A 1 80 ? -13.088 -5.958 10.222 1.00 97.25 80 ASP A C 1
ATOM 630 O O . ASP A 1 80 ? -13.797 -6.398 11.126 1.00 97.25 80 ASP A O 1
ATOM 634 N N . TYR A 1 81 ? -11.924 -5.358 10.483 1.00 96.62 81 TYR A N 1
ATOM 635 C CA . TYR A 1 81 ? -11.346 -5.300 11.825 1.00 96.62 81 TYR A CA 1
ATOM 636 C C . TYR A 1 81 ? -11.926 -4.163 12.676 1.00 96.62 81 TYR A C 1
ATOM 638 O O . TYR A 1 81 ? -12.084 -4.325 13.889 1.00 96.62 81 TYR A O 1
ATOM 646 N N . TYR A 1 82 ? -12.219 -3.005 12.073 1.00 93.88 82 TYR A N 1
ATOM 647 C CA . TYR A 1 82 ? -12.736 -1.836 12.796 1.00 93.88 82 TYR A CA 1
ATOM 648 C C . TYR A 1 82 ? -14.246 -1.618 12.632 1.00 93.88 82 TYR A C 1
ATOM 650 O O . TYR A 1 82 ? -14.765 -0.687 13.245 1.00 93.88 82 TYR A O 1
ATOM 658 N N . ASP A 1 83 ? -14.939 -2.451 11.845 1.00 96.62 83 ASP A N 1
ATOM 659 C CA . AS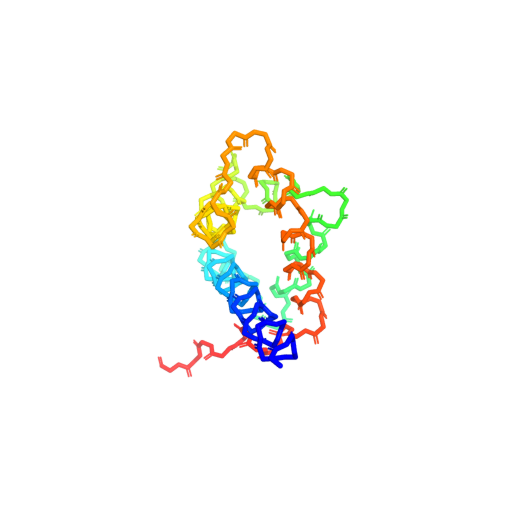P A 1 83 ? -16.369 -2.300 11.518 1.00 96.62 83 ASP A CA 1
ATOM 660 C C . ASP A 1 83 ? -16.688 -0.902 10.948 1.00 96.62 83 ASP A C 1
ATOM 662 O O . ASP A 1 83 ? -17.655 -0.233 11.319 1.00 96.62 83 ASP A O 1
ATOM 666 N N . LEU A 1 84 ? -15.801 -0.412 10.072 1.00 96.38 84 LEU A N 1
ATOM 667 C CA . LEU A 1 84 ? -15.916 0.901 9.4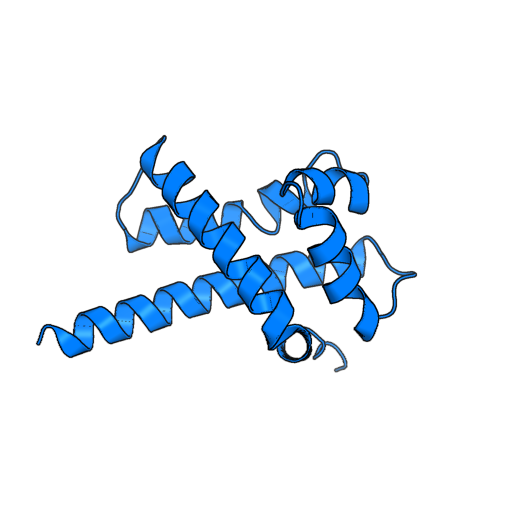37 1.00 96.38 84 LEU A CA 1
ATOM 668 C C . LEU A 1 84 ? -16.481 0.794 8.020 1.00 96.38 84 LEU A C 1
ATOM 670 O O . LEU A 1 84 ? -16.250 -0.170 7.292 1.00 96.38 84 LEU A O 1
ATOM 674 N N . GLY A 1 85 ? -17.171 1.848 7.585 1.00 95.75 85 GLY A N 1
ATOM 675 C CA . GLY A 1 85 ? -17.696 1.975 6.229 1.00 95.75 85 GLY A CA 1
ATOM 676 C C . GLY A 1 85 ? -17.529 3.382 5.662 1.00 95.75 85 GLY A C 1
ATOM 677 O O . GLY A 1 85 ? -17.191 4.330 6.371 1.00 95.75 85 GLY A O 1
ATOM 678 N N . GLY A 1 86 ? -17.783 3.513 4.358 1.00 95.50 86 GLY A N 1
ATOM 679 C CA . GLY A 1 86 ? -17.794 4.799 3.661 1.00 95.50 86 GLY A CA 1
ATOM 680 C C . GLY A 1 86 ? -16.506 5.603 3.854 1.00 95.50 86 GLY A C 1
ATOM 681 O O . GLY A 1 86 ? -15.404 5.079 3.720 1.00 95.50 86 GLY A O 1
ATOM 682 N N . GLU A 1 87 ? -16.667 6.884 4.169 1.00 97.31 87 GLU A N 1
ATOM 683 C CA . GLU A 1 87 ? -15.564 7.838 4.307 1.00 97.31 87 GLU A CA 1
ATOM 684 C C . GLU A 1 87 ? -14.618 7.505 5.472 1.00 97.31 87 GLU A C 1
ATOM 686 O O . GLU A 1 87 ? -13.411 7.690 5.359 1.00 97.31 87 GLU A O 1
ATOM 691 N N . GLN A 1 88 ? -15.134 6.947 6.571 1.00 97.44 88 GLN A N 1
ATOM 692 C CA . GLN A 1 88 ? -14.305 6.590 7.729 1.00 97.44 88 GLN A CA 1
ATOM 693 C C . GLN A 1 88 ? -13.342 5.448 7.400 1.00 97.44 88 GLN A C 1
ATOM 695 O O . GLN A 1 88 ? -12.176 5.493 7.783 1.00 97.44 88 GLN A O 1
ATOM 700 N N . ALA A 1 89 ? -13.813 4.445 6.651 1.00 97.75 89 ALA A N 1
ATOM 701 C CA . ALA A 1 89 ? -12.954 3.360 6.192 1.00 97.75 89 ALA A CA 1
ATOM 702 C C . ALA A 1 89 ? -11.853 3.876 5.253 1.00 97.75 89 ALA A C 1
ATOM 704 O O . ALA A 1 89 ? -10.710 3.446 5.369 1.00 97.75 89 ALA A O 1
ATOM 705 N N . LYS A 1 90 ? -12.168 4.834 4.371 1.00 97.69 90 LYS A N 1
ATOM 706 C CA . LYS A 1 90 ? -11.173 5.458 3.486 1.00 97.69 90 LYS A CA 1
ATOM 707 C C . LYS A 1 90 ? -10.098 6.204 4.269 1.00 97.69 90 LYS A C 1
ATOM 709 O O . LYS A 1 90 ? -8.929 5.884 4.126 1.00 97.69 90 LYS A O 1
ATOM 714 N N . GLN A 1 91 ? -10.492 7.090 5.181 1.00 97.88 91 GLN A N 1
ATOM 715 C CA . GLN A 1 91 ? -9.547 7.865 5.994 1.00 97.88 91 GLN A CA 1
ATOM 716 C C . GLN A 1 91 ? -8.609 6.985 6.829 1.00 97.88 91 GLN A C 1
ATOM 718 O O . GLN A 1 91 ? -7.437 7.314 6.998 1.00 97.88 91 GLN A O 1
ATOM 723 N N . GLU A 1 92 ? -9.102 5.867 7.370 1.00 98.12 92 GLU A N 1
ATOM 724 C CA . GLU A 1 92 ? -8.241 4.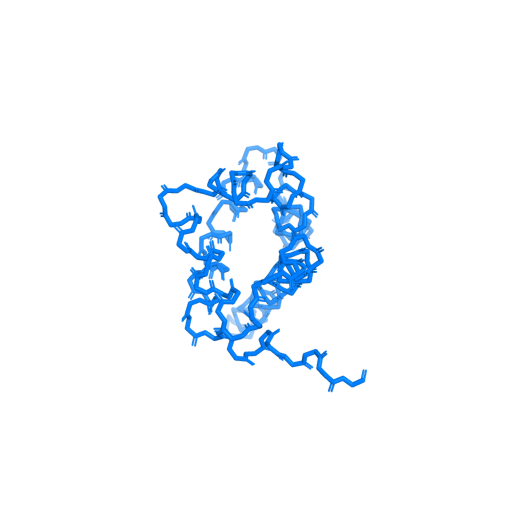924 8.091 1.00 98.12 92 GLU A CA 1
ATOM 725 C C . GLU A 1 92 ? -7.372 4.067 7.166 1.00 98.12 92 GLU A C 1
ATOM 727 O O . GLU A 1 92 ? -6.274 3.673 7.563 1.00 98.12 92 GLU A O 1
ATOM 732 N N . THR A 1 93 ? -7.824 3.812 5.937 1.00 98.44 93 THR A N 1
ATOM 733 C CA . THR A 1 93 ? -7.016 3.133 4.917 1.00 98.44 93 THR A CA 1
ATOM 734 C C . THR A 1 93 ? -5.898 4.039 4.412 1.00 98.44 93 THR A C 1
ATOM 736 O O . THR A 1 93 ? -4.780 3.564 4.263 1.00 98.44 93 THR A O 1
ATOM 739 N N . ASP A 1 94 ? -6.151 5.338 4.239 1.00 97.75 94 ASP A N 1
ATOM 740 C CA . ASP A 1 94 ? -5.134 6.317 3.836 1.00 97.75 94 ASP A CA 1
ATOM 741 C C . ASP A 1 94 ? -3.974 6.342 4.846 1.00 97.75 94 ASP A C 1
ATOM 743 O O . ASP A 1 94 ? -2.813 6.195 4.472 1.00 97.75 94 ASP A O 1
ATOM 747 N N . LYS A 1 95 ? -4.287 6.393 6.149 1.00 97.56 95 LYS A N 1
ATOM 748 C CA . LYS A 1 95 ? -3.276 6.301 7.220 1.00 97.56 95 LYS A CA 1
ATOM 749 C C . LYS A 1 95 ? -2.535 4.966 7.206 1.00 97.56 95 LYS A C 1
ATOM 751 O O . LYS A 1 95 ? -1.332 4.920 7.435 1.00 97.56 95 LYS A O 1
ATOM 756 N N . LEU A 1 96 ? -3.252 3.864 6.979 1.00 98.38 96 LEU A N 1
ATOM 757 C CA . LEU A 1 96 ? -2.645 2.535 6.926 1.00 98.38 96 LEU A CA 1
ATOM 758 C C . LEU A 1 96 ? -1.704 2.389 5.720 1.00 98.38 96 LEU A C 1
ATOM 760 O O . LEU A 1 96 ? -0.666 1.748 5.840 1.00 98.38 96 LEU A O 1
ATOM 764 N N . ALA A 1 97 ? -2.039 3.005 4.586 1.00 98.12 97 ALA A N 1
ATOM 765 C CA . ALA A 1 97 ? -1.202 3.042 3.394 1.00 98.12 97 ALA A CA 1
ATOM 766 C C . ALA A 1 97 ? 0.089 3.843 3.622 1.00 98.12 97 ALA A C 1
ATOM 768 O O . ALA A 1 97 ? 1.163 3.383 3.234 1.00 98.12 97 ALA A O 1
ATOM 769 N N . GLU A 1 98 ? 0.008 4.992 4.298 1.00 96.88 98 GLU A N 1
ATOM 770 C CA . GLU A 1 98 ? 1.193 5.746 4.733 1.00 96.88 98 GLU A CA 1
ATOM 771 C C . GLU A 1 98 ? 2.076 4.901 5.667 1.00 96.88 98 GLU A C 1
ATOM 773 O O . GLU A 1 98 ? 3.270 4.740 5.414 1.00 96.88 98 GLU A O 1
ATOM 778 N N . GLU A 1 99 ? 1.482 4.269 6.688 1.00 97.19 99 GLU A N 1
ATOM 779 C CA . GLU A 1 99 ? 2.203 3.374 7.606 1.00 97.19 99 GLU A CA 1
ATOM 780 C C . GLU A 1 99 ? 2.851 2.184 6.884 1.00 97.19 99 GLU A C 1
ATOM 782 O O . GLU A 1 99 ? 3.947 1.754 7.253 1.00 97.19 99 GLU A O 1
ATOM 787 N N . ALA A 1 100 ? 2.192 1.643 5.857 1.00 97.88 100 ALA A N 1
ATOM 788 C CA . ALA A 1 100 ? 2.727 0.540 5.078 1.00 97.88 100 ALA A CA 1
ATOM 789 C C . ALA A 1 100 ? 3.958 0.960 4.264 1.00 97.88 100 ALA A C 1
ATOM 791 O O . ALA A 1 100 ? 4.973 0.262 4.302 1.00 97.88 100 ALA A O 1
ATOM 792 N N . LEU A 1 101 ? 3.926 2.120 3.602 1.00 96.38 101 LEU A N 1
ATOM 793 C CA . LEU A 1 101 ? 5.089 2.632 2.869 1.00 96.38 101 LEU A CA 1
ATOM 794 C C . LEU A 1 101 ? 6.254 2.997 3.791 1.00 96.38 101 LEU A C 1
ATOM 796 O O . LEU A 1 101 ? 7.407 2.699 3.467 1.00 96.38 101 LEU A O 1
ATOM 800 N N . ASP A 1 102 ? 5.966 3.578 4.956 1.00 96.00 102 ASP A N 1
ATOM 801 C CA . ASP A 1 102 ? 6.978 3.837 5.982 1.00 96.00 102 ASP A CA 1
ATOM 802 C C . ASP A 1 102 ? 7.624 2.529 6.463 1.00 96.00 102 ASP A C 1
ATOM 804 O O . ASP A 1 102 ? 8.850 2.436 6.593 1.00 96.00 102 ASP A O 1
ATOM 808 N N . TYR A 1 103 ? 6.815 1.485 6.678 1.00 96.31 103 TYR A N 1
ATOM 809 C CA . TYR A 1 103 ? 7.318 0.164 7.043 1.00 96.31 103 TYR A CA 1
ATOM 810 C C . TYR A 1 103 ? 8.218 -0.419 5.947 1.00 96.31 103 TYR A C 1
ATOM 812 O O . TYR A 1 103 ? 9.320 -0.874 6.263 1.00 96.31 103 TYR A O 1
ATOM 820 N N . LEU A 1 104 ? 7.803 -0.338 4.677 1.00 94.31 104 LEU A N 1
ATOM 821 C CA . LEU A 1 104 ? 8.588 -0.799 3.528 1.00 94.31 104 LEU A CA 1
ATOM 822 C C . LEU A 1 104 ? 9.956 -0.105 3.457 1.00 94.31 104 LEU A C 1
ATOM 824 O O . LEU A 1 104 ? 10.960 -0.758 3.178 1.00 94.31 104 LEU A O 1
ATOM 828 N N . GLY A 1 105 ? 10.027 1.194 3.767 1.00 92.50 105 GLY A N 1
ATOM 829 C CA . GLY A 1 105 ? 11.287 1.943 3.791 1.00 92.50 105 GLY A CA 1
ATOM 830 C C . GLY A 1 105 ? 12.274 1.493 4.867 1.00 92.50 105 GLY A C 1
ATOM 831 O O . GLY A 1 105 ? 13.483 1.558 4.651 1.00 92.50 105 GLY A O 1
ATOM 832 N N . GLY A 1 106 ? 11.780 1.009 6.008 1.00 92.38 106 GLY A N 1
ATOM 833 C CA . GLY A 1 106 ? 12.615 0.474 7.088 1.00 92.38 106 GLY A CA 1
ATOM 834 C C . GLY A 1 106 ? 12.904 -1.029 6.998 1.00 92.38 106 GLY A C 1
ATOM 835 O O . GLY A 1 106 ? 13.826 -1.499 7.662 1.00 92.38 106 GLY A O 1
ATOM 836 N N . HIS A 1 107 ? 12.120 -1.773 6.211 1.00 93.88 107 HIS A N 1
ATOM 837 C CA . HIS A 1 107 ? 12.067 -3.242 6.242 1.00 93.88 107 HIS A CA 1
ATOM 838 C C . HIS A 1 107 ? 12.040 -3.869 4.841 1.00 93.88 107 HIS A C 1
ATOM 840 O O . HIS A 1 107 ? 11.536 -4.972 4.658 1.00 93.88 107 HIS A O 1
ATOM 846 N N . SER A 1 108 ? 12.577 -3.188 3.828 1.00 89.50 108 SER A N 1
ATOM 847 C CA . SER A 1 108 ? 12.543 -3.657 2.435 1.00 89.50 108 SER A CA 1
ATOM 848 C C . SER A 1 108 ? 13.090 -5.078 2.249 1.00 89.50 108 SER A C 1
ATOM 850 O O . SER A 1 108 ? 12.568 -5.835 1.436 1.00 89.50 108 SER A O 1
ATOM 852 N N . SER A 1 109 ? 14.085 -5.481 3.043 1.00 88.25 109 SER A N 1
ATOM 853 C CA . SER A 1 109 ? 14.665 -6.830 3.023 1.00 88.25 109 SER A CA 1
ATOM 854 C C . SER A 1 109 ? 13.695 -7.947 3.426 1.00 88.25 109 SER A C 1
ATOM 856 O O . SER A 1 109 ? 13.932 -9.103 3.067 1.00 88.25 109 SER A O 1
ATOM 858 N N . ASP A 1 110 ? 12.603 -7.639 4.129 1.00 88.69 110 ASP A N 1
ATOM 859 C CA . ASP A 1 110 ? 11.565 -8.624 4.445 1.00 88.69 110 ASP A CA 1
ATOM 860 C C . ASP A 1 110 ? 10.788 -9.050 3.190 1.00 88.69 110 ASP A C 1
ATOM 862 O O . ASP A 1 110 ? 10.354 -10.198 3.103 1.00 88.69 110 ASP A O 1
ATOM 866 N N . PHE A 1 111 ? 10.738 -8.180 2.176 1.00 87.25 111 PHE A N 1
ATOM 867 C CA . PHE A 1 111 ? 9.979 -8.363 0.934 1.00 87.25 111 PHE A CA 1
ATOM 868 C C . PHE A 1 111 ? 10.826 -8.883 -0.241 1.00 87.25 111 PHE A C 1
ATOM 870 O O . PHE A 1 111 ? 10.287 -9.272 -1.272 1.00 87.25 111 PHE A O 1
ATOM 877 N N . VAL A 1 112 ? 12.155 -8.948 -0.096 1.00 78.12 112 VAL A N 1
ATOM 878 C CA . VAL A 1 112 ? 13.103 -9.392 -1.145 1.00 78.12 112 VAL A CA 1
ATOM 879 C C . VAL A 1 112 ? 13.269 -10.930 -1.188 1.00 78.12 112 VAL A C 1
ATOM 881 O O . VAL A 1 112 ? 14.081 -11.465 -1.935 1.00 78.12 112 VAL A O 1
ATOM 884 N N . ARG A 1 113 ? 12.480 -11.698 -0.426 1.00 67.62 113 ARG A N 1
ATOM 885 C CA . ARG A 1 113 ? 12.695 -13.145 -0.192 1.00 67.62 113 ARG A CA 1
ATOM 886 C C . ARG A 1 113 ? 12.191 -14.105 -1.289 1.00 67.62 113 ARG A C 1
ATOM 888 O O . ARG A 1 113 ? 12.025 -15.290 -1.017 1.00 67.62 113 ARG A O 1
ATOM 895 N N . TRP A 1 114 ? 11.974 -13.648 -2.519 1.00 58.72 114 TRP A N 1
ATOM 896 C CA . TRP A 1 114 ? 11.313 -14.437 -3.576 1.00 58.72 114 TRP A CA 1
ATOM 897 C C . TRP A 1 114 ? 12.257 -15.262 -4.477 1.00 58.72 114 TRP A C 1
ATOM 899 O O . TRP A 1 114 ? 11.972 -15.438 -5.657 1.00 58.72 114 TRP A O 1
ATOM 909 N N . GLU A 1 115 ? 13.349 -15.818 -3.941 1.00 42.53 115 GLU A N 1
ATOM 910 C CA . GLU A 1 115 ? 14.087 -16.903 -4.613 1.00 42.53 115 GLU A CA 1
ATOM 911 C C . GLU A 1 115 ? 13.827 -18.244 -3.912 1.00 42.53 115 GLU A C 1
ATOM 913 O O . GLU A 1 115 ? 14.524 -18.605 -2.964 1.00 42.53 115 GLU A O 1
ATOM 918 N N . HIS A 1 116 ? 12.832 -18.992 -4.396 1.00 35.88 116 HIS A N 1
ATOM 919 C CA . HIS A 1 116 ? 12.756 -20.448 -4.241 1.00 35.88 116 HIS A CA 1
ATOM 920 C C . HIS A 1 116 ? 12.145 -21.096 -5.482 1.00 35.88 116 HIS A C 1
ATOM 922 O O . HIS A 1 116 ? 11.063 -20.643 -5.917 1.00 35.88 116 HIS A O 1
#

Secondary structure (DSSP, 8-state):
-HHHHHHHHHHHHHHHHHHHHHHHHHHHHHH-TTS-HHHHHHHHHHHHSS-TTHHHHHHTSTTHHHIIIIIHHHHHHHHHHH---HHHHHHHHHHHHHHHHHHHHHHHHHH-----

Radius of gyration: 14.56 Å; Cα contacts (8 Å, |Δi|>4): 108; chains: 1; bounding box: 35×33×46 Å

Mean predicted aligned error: 3.8 Å